Protein AF-A0A5S3U4W6-F1 (afdb_monomer)

Solvent-accessible surface area (backbone atoms only — not comparable to full-atom values): 7372 Å² total; per-residue (Å²): 113,74,64,63,58,52,40,62,75,64,35,60,79,64,49,47,68,42,29,68,41,67,58,96,90,37,61,38,50,72,67,54,18,51,51,52,52,52,48,52,51,52,55,55,55,63,46,51,62,60,50,53,50,51,53,53,53,48,53,51,55,52,48,53,54,43,26,76,76,54,35,83,57,31,89,74,26,65,69,57,50,65,67,36,58,71,54,96,69,78,86,28,51,30,58,48,50,58,56,31,44,57,97,52,91,47,54,83,62,24,60,79,59,47,55,71,68,46,63,54,49,59,71,78,44,95,120

Sequence (127 aa):
MPSSNIKRSLSDSRLSTYEQIVFNGTALSTEQALKLYAWNAQVSAAFFAPLHLCEVVFRNAVSEALERKYGLNWPWNTTFERSLPNPDRGYSPRRDLINARNGQNTTGKVIPELKFVFWEKLHNEKV

Radius of gyration: 22.67 Å; Cα contacts (8 Å, |Δi|>4): 91; chains: 1; bounding box: 53×28×60 Å

Secondary structure (DSSP, 8-state):
-HHHHHHHHH-HHHHHHHHT-EETTEEPPHHHHHHHHHHHHHHHHHHHHHHHHHHHHHHHHHHHHHHHHH-TTGGG-HHHHHHS---SSS--HHHHHHHHTTT--SHHHHHHHS-HHHHHHHHHS--

Structure (mmCIF, N/CA/C/O backbone):
data_AF-A0A5S3U4W6-F1
#
_entry.id   AF-A0A5S3U4W6-F1
#
loop_
_atom_site.group_PDB
_atom_site.id
_atom_site.type_symbol
_atom_site.label_atom_id
_atom_site.label_alt_id
_atom_site.label_comp_id
_atom_site.label_asym_id
_atom_site.label_entity_id
_atom_site.label_seq_id
_atom_site.pdbx_PDB_ins_code
_atom_site.Cartn_x
_atom_site.Cartn_y
_atom_site.Cartn_z
_atom_site.occupancy
_atom_site.B_iso_or_equiv
_atom_site.auth_seq_id
_atom_site.auth_comp_id
_atom_site.auth_asym_id
_atom_site.auth_atom_id
_atom_site.pdbx_PDB_model_num
ATOM 1 N N . MET A 1 1 ? -16.378 -0.272 37.796 1.00 58.25 1 MET A N 1
ATOM 2 C CA . MET A 1 1 ? -17.094 -0.929 36.678 1.00 58.25 1 MET A CA 1
ATOM 3 C C . MET A 1 1 ? -16.063 -1.337 35.627 1.00 58.25 1 MET A C 1
ATOM 5 O O . MET A 1 1 ? -15.137 -0.566 35.412 1.00 58.25 1 MET A O 1
ATOM 9 N N . PRO A 1 2 ? -16.164 -2.508 34.980 1.00 74.88 2 PRO A N 1
ATOM 10 C CA . PRO A 1 2 ? -15.204 -2.939 33.953 1.00 74.88 2 PRO A CA 1
ATOM 11 C C . PRO A 1 2 ? -15.076 -1.961 32.768 1.00 74.88 2 PRO A C 1
ATOM 13 O O . PRO A 1 2 ? -13.983 -1.766 32.239 1.00 74.88 2 PRO A O 1
ATOM 16 N N . SER A 1 3 ? -16.168 -1.282 32.401 1.00 75.69 3 SER A N 1
ATOM 17 C CA . SER A 1 3 ? -16.242 -0.331 31.283 1.00 75.69 3 SER A CA 1
ATOM 18 C C . SER A 1 3 ? -15.329 0.892 31.437 1.00 75.69 3 SER A C 1
ATOM 20 O O . SER A 1 3 ? -14.727 1.327 30.457 1.00 75.69 3 SER A O 1
ATOM 22 N N . SER A 1 4 ? -15.134 1.406 32.657 1.00 77.50 4 SER A N 1
ATOM 23 C CA . SER A 1 4 ? -14.238 2.548 32.905 1.00 77.50 4 SER A CA 1
ATOM 24 C C . SER A 1 4 ? -12.761 2.196 32.707 1.00 77.50 4 SER A C 1
ATOM 26 O O . SER A 1 4 ? -11.985 3.023 32.232 1.00 77.50 4 SER A O 1
ATOM 28 N N . ASN A 1 5 ? -12.369 0.962 33.040 1.00 83.88 5 ASN A N 1
ATOM 29 C CA . ASN A 1 5 ? -10.998 0.492 32.836 1.00 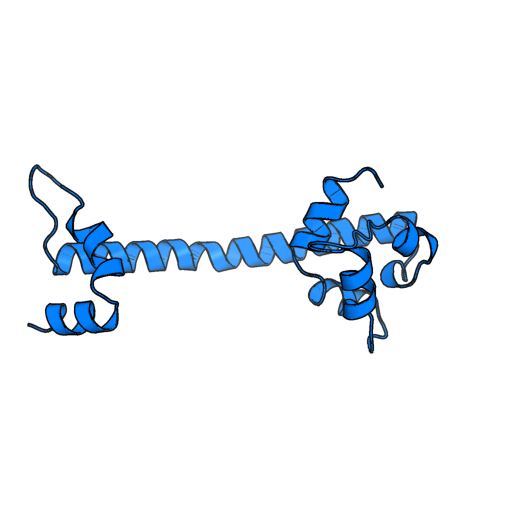83.88 5 ASN A CA 1
ATOM 30 C C . ASN A 1 5 ? -10.709 0.286 31.343 1.00 83.88 5 ASN A C 1
ATOM 32 O O . ASN A 1 5 ? -9.661 0.712 30.866 1.00 83.88 5 ASN A O 1
ATOM 36 N N . ILE A 1 6 ? -11.664 -0.284 30.597 1.00 81.94 6 ILE A N 1
ATOM 37 C CA . ILE A 1 6 ? -11.552 -0.466 29.140 1.00 81.94 6 ILE A CA 1
ATOM 38 C C . ILE A 1 6 ? -11.450 0.889 28.429 1.00 81.94 6 ILE A C 1
ATOM 40 O O . ILE A 1 6 ? -10.585 1.067 27.573 1.00 81.94 6 ILE A O 1
ATOM 44 N N . LYS A 1 7 ? -12.283 1.865 28.812 1.00 82.12 7 LYS A N 1
ATOM 45 C CA . LYS A 1 7 ? -12.228 3.228 28.265 1.00 82.12 7 LYS A CA 1
ATOM 46 C C . LYS A 1 7 ? -10.843 3.855 28.439 1.00 82.12 7 LYS A C 1
ATOM 48 O O . LYS A 1 7 ? -10.275 4.360 27.474 1.00 82.12 7 LYS A O 1
ATOM 53 N N . ARG A 1 8 ? -10.264 3.753 29.641 1.00 83.75 8 ARG A N 1
ATOM 54 C CA . ARG A 1 8 ? -8.914 4.262 29.920 1.00 83.75 8 ARG A CA 1
ATOM 55 C C . ARG A 1 8 ? -7.859 3.602 29.027 1.00 83.75 8 ARG A C 1
ATOM 57 O O . ARG A 1 8 ? -6.986 4.298 28.518 1.00 83.75 8 ARG A O 1
ATOM 64 N N . SER A 1 9 ? -7.955 2.291 28.799 1.00 87.50 9 SER A N 1
ATOM 65 C CA . SER A 1 9 ? -7.043 1.560 27.906 1.00 87.50 9 SER A CA 1
ATOM 66 C C . SER A 1 9 ? -7.184 1.956 26.432 1.00 87.50 9 SER A C 1
ATOM 68 O O . SER A 1 9 ? -6.184 1.993 25.721 1.00 87.50 9 SER A O 1
ATOM 70 N N . LEU A 1 10 ? -8.396 2.274 25.967 1.00 81.44 10 LEU A N 1
ATOM 71 C CA . LEU A 1 10 ? -8.659 2.724 24.592 1.00 81.44 10 LEU A CA 1
ATOM 72 C C . LEU A 1 10 ? -8.415 4.226 24.372 1.00 81.44 10 LEU A C 1
ATOM 74 O O . LEU A 1 10 ? -8.482 4.672 23.233 1.00 81.44 10 LEU A O 1
ATOM 78 N N . SER A 1 11 ? -8.086 4.974 25.428 1.00 82.69 11 SER A N 1
ATOM 79 C CA . S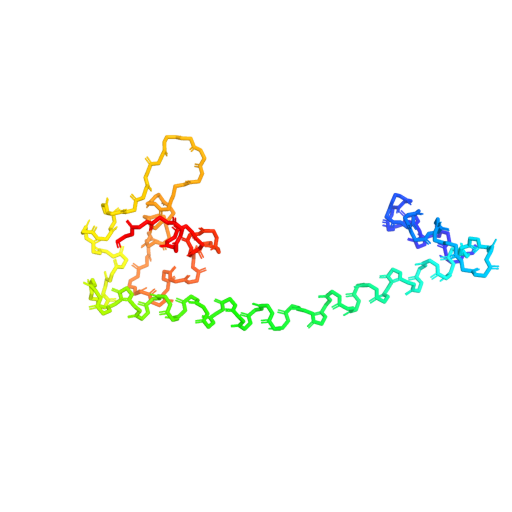ER A 1 11 ? -8.054 6.43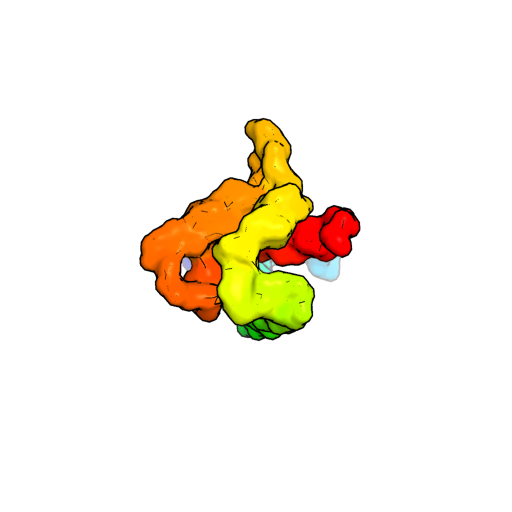9 25.515 1.00 82.69 11 SER A CA 1
ATOM 80 C C . SER A 1 11 ? -9.427 7.113 25.428 1.00 82.69 11 SER A C 1
ATOM 82 O O . SER A 1 11 ? -10.228 6.850 24.530 1.00 82.69 11 SER A O 1
ATOM 84 N N . ASP A 1 12 ? -9.658 8.081 26.319 1.00 78.12 12 ASP A N 1
ATOM 85 C CA . ASP A 1 12 ? -10.931 8.809 26.411 1.00 78.12 12 ASP A CA 1
ATOM 86 C C . ASP A 1 12 ? -11.315 9.493 25.092 1.00 78.12 12 ASP A C 1
ATOM 88 O O . ASP A 1 12 ? -12.481 9.480 24.713 1.00 78.12 12 ASP A O 1
ATOM 92 N N . SER A 1 13 ? -10.333 10.012 24.348 1.00 84.19 13 SER A N 1
ATOM 93 C CA . SER A 1 13 ? -10.542 10.672 23.053 1.00 84.19 13 SER A CA 1
ATOM 94 C C . SER A 1 13 ? -11.102 9.758 21.961 1.00 84.19 13 SER A C 1
ATOM 96 O O . SER A 1 13 ? -11.830 10.224 21.086 1.00 84.19 13 SER A O 1
ATOM 98 N N . ARG A 1 14 ? -10.779 8.457 21.983 1.00 84.88 14 ARG A N 1
ATOM 99 C CA . ARG A 1 14 ? -11.303 7.510 20.989 1.00 84.88 14 ARG A CA 1
ATOM 100 C C . ARG A 1 14 ? -12.754 7.173 21.282 1.00 84.88 14 ARG A C 1
ATOM 102 O O . ARG A 1 14 ? -13.545 7.081 20.349 1.00 84.88 14 ARG A O 1
ATOM 109 N N . LEU A 1 15 ? -13.099 6.997 22.559 1.00 89.62 15 LEU A N 1
ATOM 110 C CA . LEU A 1 15 ? -14.448 6.601 22.952 1.00 89.62 15 LEU A CA 1
ATOM 111 C C . LEU A 1 15 ? -15.422 7.785 23.010 1.00 89.62 15 LEU A C 1
ATOM 113 O O . LEU A 1 15 ? -16.594 7.604 22.690 1.00 89.62 15 LEU A O 1
ATOM 117 N N . SER A 1 16 ? -14.951 8.991 23.343 1.00 87.50 16 SER A N 1
ATOM 118 C CA . SER A 1 16 ? -15.800 10.185 23.463 1.00 87.50 16 SER A CA 1
ATOM 119 C C . SER A 1 16 ? -16.568 10.504 22.180 1.00 87.50 16 SER A C 1
ATOM 121 O O . SER A 1 16 ? -17.723 10.913 22.247 1.00 87.50 16 SER A O 1
ATOM 123 N N . THR A 1 17 ? -15.968 10.238 21.014 1.00 91.25 17 THR A N 1
ATOM 124 C CA . THR A 1 17 ? -16.625 10.388 19.703 1.00 91.25 17 THR A CA 1
ATOM 125 C C . THR A 1 17 ? -17.902 9.544 19.607 1.00 91.25 17 THR A C 1
ATOM 127 O O . THR A 1 17 ? -18.879 9.970 19.002 1.00 91.25 17 THR A O 1
ATOM 130 N N . TYR A 1 18 ? -17.920 8.361 20.230 1.00 91.81 18 TYR A N 1
ATOM 131 C CA . TYR A 1 18 ? -19.076 7.463 20.236 1.00 91.81 18 TYR A CA 1
ATOM 132 C C . TYR A 1 18 ? -20.059 7.787 21.364 1.00 91.81 18 TYR A C 1
ATOM 134 O O . TYR A 1 18 ? -21.261 7.665 21.169 1.00 91.81 18 TYR A O 1
ATOM 142 N N . GLU A 1 19 ? -19.575 8.224 22.529 1.00 92.00 19 GLU A N 1
ATOM 143 C CA . GLU A 1 19 ? -20.431 8.649 23.652 1.00 92.00 19 GLU A CA 1
ATOM 144 C C . GLU A 1 19 ? -21.265 9.891 23.307 1.00 92.00 19 GLU A C 1
ATOM 146 O O . GLU A 1 19 ? -22.387 10.036 23.781 1.00 92.00 19 GLU A O 1
ATOM 151 N N . GLN A 1 20 ? -20.745 10.770 22.446 1.00 92.62 20 GLN A N 1
ATOM 152 C CA . GLN A 1 20 ? -21.455 11.963 21.974 1.00 92.62 20 GLN A CA 1
ATOM 153 C C . GLN A 1 20 ? -22.580 11.661 20.973 1.00 92.62 20 GLN A C 1
ATOM 155 O O . GLN A 1 20 ? -23.367 12.554 20.657 1.00 92.62 20 GLN A O 1
ATOM 160 N N . ILE A 1 21 ? -22.683 10.428 20.470 1.00 91.94 21 ILE A N 1
ATOM 161 C CA . ILE A 1 21 ? -23.764 10.044 19.562 1.00 91.94 21 ILE A CA 1
ATOM 162 C C . ILE A 1 21 ? -25.080 10.018 20.345 1.00 91.94 21 ILE A C 1
ATOM 164 O O . ILE A 1 21 ? -25.181 9.401 21.405 1.00 91.94 21 ILE A O 1
ATOM 168 N N . VAL A 1 22 ? -26.100 10.691 19.809 1.00 91.56 22 VAL A N 1
ATOM 169 C CA . VAL A 1 22 ? -27.437 10.761 20.405 1.00 91.56 22 VAL A CA 1
ATOM 170 C C . VAL A 1 22 ? -28.367 9.793 19.685 1.00 91.56 22 VAL A C 1
ATOM 172 O O . VAL A 1 22 ? -28.550 9.875 18.472 1.00 91.56 22 VAL A O 1
ATOM 175 N N . PHE A 1 23 ? -28.990 8.898 20.445 1.00 87.56 23 PHE A N 1
ATOM 176 C CA . PHE A 1 23 ? -30.007 7.968 19.970 1.00 87.56 23 PHE A CA 1
ATOM 177 C C . PHE A 1 23 ? -31.271 8.140 20.819 1.00 87.56 23 PHE A C 1
ATOM 179 O O . PHE A 1 23 ? -31.197 8.141 22.047 1.00 87.56 23 PHE A O 1
ATOM 186 N N . ASN A 1 24 ? -32.427 8.338 20.176 1.00 88.38 24 ASN A N 1
ATOM 187 C CA . ASN A 1 24 ? -33.708 8.644 20.836 1.00 88.38 24 ASN A CA 1
ATOM 188 C C . ASN A 1 24 ? -33.653 9.829 21.825 1.00 88.38 24 ASN A C 1
ATOM 190 O O . ASN A 1 24 ? -34.283 9.803 22.878 1.00 88.38 24 ASN A O 1
ATOM 194 N N . GLY A 1 25 ? -32.893 10.877 21.491 1.00 90.44 25 GLY A N 1
ATOM 195 C CA . GLY A 1 25 ? -32.782 12.086 22.317 1.00 90.44 25 GLY A CA 1
ATOM 196 C C . GLY A 1 25 ? -31.838 11.967 23.519 1.00 90.44 25 GLY A C 1
ATOM 197 O O . GLY A 1 25 ? -31.689 12.932 24.262 1.00 90.44 25 GLY A O 1
ATOM 198 N N . THR A 1 26 ? -31.163 10.827 23.696 1.00 90.50 26 THR A N 1
ATOM 199 C CA . THR A 1 26 ? -30.180 10.605 24.769 1.00 90.50 26 THR A CA 1
ATOM 200 C C . THR A 1 26 ? -28.810 10.222 24.218 1.00 90.50 26 THR A C 1
ATOM 202 O O . THR A 1 26 ? -28.724 9.481 23.240 1.00 90.50 26 THR A O 1
ATOM 205 N N . ALA A 1 27 ? -27.740 10.713 24.848 1.00 91.12 27 ALA A N 1
ATOM 206 C CA . ALA A 1 27 ? -26.373 10.286 24.551 1.00 91.12 27 ALA A CA 1
ATOM 207 C C . ALA A 1 27 ? -26.167 8.802 24.905 1.00 91.12 27 ALA A C 1
ATOM 209 O O . ALA A 1 27 ? -26.802 8.289 25.831 1.00 91.12 27 ALA A O 1
ATOM 210 N N . LEU A 1 28 ? -25.281 8.118 24.181 1.00 91.06 28 LEU A N 1
ATOM 211 C CA . LEU A 1 28 ? -24.962 6.719 24.460 1.00 91.06 28 LEU A CA 1
ATOM 212 C C . LEU A 1 28 ? -24.284 6.562 25.828 1.00 91.06 28 LEU A C 1
ATOM 214 O O . LEU A 1 28 ? -23.396 7.332 26.195 1.00 91.06 28 LEU A O 1
ATOM 218 N N . SER A 1 29 ? -24.642 5.505 26.560 1.00 91.62 29 SER A N 1
ATOM 219 C CA . SER A 1 29 ? -23.861 5.077 27.723 1.00 91.62 29 SER A CA 1
ATOM 220 C C . SER A 1 29 ? -22.466 4.607 27.294 1.00 91.62 29 SER A C 1
ATOM 222 O O . SER A 1 29 ? -22.265 4.185 26.151 1.00 91.62 29 SER A O 1
ATOM 224 N N . THR A 1 30 ? -21.507 4.588 28.222 1.00 89.75 30 THR A N 1
ATOM 225 C CA . THR A 1 30 ? -20.152 4.059 27.981 1.00 89.75 30 THR A CA 1
ATOM 226 C C . THR A 1 30 ? -20.186 2.650 27.375 1.00 89.75 30 THR A C 1
ATOM 228 O O . THR A 1 30 ? -19.433 2.336 26.457 1.00 89.75 30 THR A O 1
ATOM 231 N N . GLU A 1 31 ? -21.081 1.781 27.846 1.00 90.56 31 GLU A N 1
ATOM 232 C CA . GLU A 1 31 ? -21.249 0.417 27.336 1.00 90.56 31 GLU A CA 1
ATOM 233 C C . GLU A 1 31 ? -21.807 0.392 25.907 1.00 90.56 31 GLU A C 1
ATOM 235 O O . GLU A 1 31 ? -21.371 -0.424 25.093 1.00 90.56 31 GLU A O 1
ATOM 240 N N . GLN A 1 32 ? -22.758 1.271 25.583 1.00 92.31 32 GLN A N 1
ATOM 241 C CA . GLN A 1 32 ? -23.287 1.404 24.222 1.00 92.31 32 GLN A CA 1
ATOM 242 C C . GLN A 1 32 ? -22.221 1.955 23.267 1.00 92.31 32 GLN A C 1
ATOM 244 O O . GLN A 1 32 ? -22.047 1.418 22.173 1.00 92.31 32 GLN A O 1
ATOM 249 N N . ALA A 1 33 ? -21.453 2.956 23.703 1.00 92.75 33 ALA A N 1
ATOM 250 C CA . ALA A 1 33 ? -20.328 3.509 22.958 1.00 92.75 33 ALA A CA 1
ATOM 251 C C . ALA A 1 33 ? -19.239 2.454 22.698 1.00 92.75 33 ALA A C 1
ATOM 253 O O . ALA A 1 33 ? -18.743 2.345 21.579 1.00 92.75 33 ALA A O 1
ATOM 254 N N . LEU A 1 34 ? -18.914 1.614 23.691 1.00 92.06 34 LEU A N 1
ATOM 255 C CA . LEU A 1 34 ? -17.963 0.506 23.531 1.00 92.06 34 LEU A CA 1
ATOM 256 C C . LEU A 1 34 ? -18.453 -0.540 22.524 1.00 92.06 34 LEU A C 1
ATOM 258 O O . LEU A 1 34 ? -17.665 -1.017 21.707 1.00 92.06 34 LEU A O 1
ATOM 262 N N . LYS A 1 35 ? -19.747 -0.883 22.546 1.00 92.75 35 LYS A N 1
ATOM 263 C CA . LYS A 1 35 ? -20.345 -1.788 21.551 1.00 92.75 35 LYS A CA 1
ATOM 264 C C . LYS A 1 35 ? -20.262 -1.204 20.143 1.00 92.75 35 LYS A C 1
ATOM 266 O O . LYS A 1 35 ? -19.897 -1.921 19.215 1.00 92.75 35 LYS A O 1
ATOM 271 N N . LEU A 1 36 ? -20.556 0.085 19.990 1.00 93.50 36 LEU A N 1
ATOM 272 C CA . LEU A 1 36 ? -20.485 0.764 18.699 1.00 93.50 36 LEU A CA 1
ATOM 273 C C . LEU A 1 36 ? -19.042 0.870 18.184 1.00 93.50 36 LEU A C 1
ATOM 275 O O . LEU A 1 36 ? -18.792 0.612 17.009 1.00 93.50 36 LEU A O 1
ATOM 279 N N . TYR A 1 37 ? -18.086 1.166 19.066 1.00 93.12 37 TYR A N 1
ATOM 280 C CA . TYR A 1 37 ? -16.658 1.135 18.750 1.00 93.12 37 TYR A CA 1
ATOM 281 C C . TYR A 1 37 ? -16.209 -0.256 18.279 1.00 93.12 37 TYR A C 1
ATOM 283 O O . TYR A 1 37 ? -15.559 -0.379 17.240 1.00 93.12 37 TYR A O 1
ATOM 291 N N . ALA A 1 38 ? -16.595 -1.313 19.002 1.00 92.81 38 ALA A N 1
ATOM 292 C CA . ALA A 1 38 ? -16.282 -2.690 18.626 1.00 92.81 38 ALA A CA 1
ATOM 293 C C . ALA A 1 38 ? -16.905 -3.070 17.273 1.00 92.81 38 ALA A C 1
ATOM 295 O O . ALA A 1 38 ? -16.250 -3.710 16.453 1.00 92.81 38 ALA A O 1
ATOM 296 N N . TRP A 1 39 ? -18.140 -2.639 17.009 1.00 95.75 39 TRP A N 1
ATOM 297 C CA . TRP A 1 39 ? -18.789 -2.852 15.718 1.00 95.75 39 TRP A CA 1
ATOM 298 C C . TRP A 1 39 ? -18.072 -2.115 14.581 1.00 95.75 39 TRP A C 1
ATOM 300 O O . TRP A 1 39 ? -17.803 -2.723 13.547 1.00 95.75 39 TRP A O 1
ATOM 310 N N . ASN A 1 40 ? -17.662 -0.857 14.779 1.00 94.56 40 ASN A N 1
ATOM 311 C CA . ASN A 1 40 ? -16.860 -0.138 13.785 1.00 94.56 40 ASN A CA 1
ATOM 312 C C . ASN A 1 40 ? -15.532 -0.863 13.494 1.00 94.56 40 ASN A C 1
ATOM 314 O O . ASN A 1 40 ? -15.124 -0.992 12.339 1.00 94.56 40 ASN A O 1
ATOM 318 N N . ALA A 1 41 ? -14.880 -1.406 14.526 1.00 93.38 41 ALA A N 1
ATOM 319 C CA . ALA A 1 41 ? -13.674 -2.210 14.351 1.00 93.38 41 ALA A CA 1
ATOM 320 C C . ALA A 1 41 ? -13.939 -3.493 13.541 1.00 93.38 41 ALA A C 1
ATOM 322 O O . ALA A 1 41 ? -13.140 -3.827 12.671 1.00 93.38 41 ALA A O 1
ATOM 323 N N . GLN A 1 42 ? -15.063 -4.184 13.768 1.00 96.75 42 GLN A N 1
ATOM 324 C CA . GLN A 1 42 ? -15.454 -5.370 12.992 1.00 96.75 42 GLN A CA 1
ATOM 325 C C . GLN A 1 42 ? -15.741 -5.035 11.525 1.00 96.75 42 GLN A C 1
ATOM 327 O O . GLN A 1 42 ? -15.277 -5.741 10.632 1.00 96.75 42 GLN A O 1
ATOM 332 N N . VAL A 1 43 ? -16.459 -3.940 11.266 1.00 96.19 43 VAL A N 1
ATOM 333 C CA . VAL A 1 43 ? -16.725 -3.465 9.901 1.00 96.19 43 VAL A CA 1
ATOM 334 C C . VAL A 1 43 ? -15.414 -3.104 9.206 1.00 96.19 43 VAL A C 1
ATOM 336 O O . VAL A 1 43 ? -15.157 -3.576 8.104 1.00 96.19 43 VAL A O 1
ATOM 339 N N . SER A 1 44 ? -14.541 -2.348 9.875 1.00 95.69 44 SER A N 1
ATOM 340 C CA . SER A 1 44 ? -13.211 -2.001 9.357 1.00 95.69 44 SER A CA 1
ATOM 341 C C . SER A 1 44 ? -12.375 -3.251 9.063 1.00 95.69 44 SER A C 1
ATOM 343 O O . SER A 1 44 ? -11.755 -3.339 8.006 1.00 95.69 44 SER A O 1
ATOM 345 N N . ALA A 1 45 ? -12.405 -4.248 9.955 1.00 96.94 45 ALA A N 1
ATOM 346 C CA . ALA A 1 45 ? -11.742 -5.537 9.768 1.00 96.94 45 ALA A CA 1
ATOM 347 C C . ALA A 1 45 ? -12.250 -6.270 8.514 1.00 96.94 45 ALA A C 1
ATOM 349 O O . ALA A 1 45 ? -11.450 -6.810 7.750 1.00 96.94 45 ALA A O 1
ATOM 350 N N . ALA A 1 46 ? -13.562 -6.235 8.257 1.00 97.12 46 ALA A N 1
ATOM 351 C CA . ALA A 1 46 ? -14.168 -6.863 7.085 1.00 97.12 46 ALA A CA 1
ATOM 352 C C . ALA A 1 46 ? -13.682 -6.260 5.752 1.00 97.12 46 ALA A C 1
ATOM 354 O O . ALA A 1 46 ? -13.684 -6.958 4.739 1.00 97.12 46 ALA A O 1
ATOM 355 N N . PHE A 1 47 ? -13.209 -5.007 5.741 1.00 96.25 47 PHE A N 1
ATOM 356 C CA . PHE A 1 47 ? -12.633 -4.377 4.548 1.00 96.25 47 PHE A CA 1
ATOM 357 C C . PHE A 1 47 ? -11.183 -4.783 4.260 1.00 96.25 47 PHE A C 1
ATOM 359 O O . PHE A 1 47 ? -10.737 -4.620 3.126 1.00 96.25 47 PHE A O 1
ATOM 366 N N . PHE A 1 48 ? -10.437 -5.346 5.217 1.00 95.25 48 PHE A N 1
ATOM 367 C CA . PHE A 1 48 ? -9.030 -5.697 4.974 1.00 95.25 48 PHE A CA 1
ATOM 368 C C . PHE A 1 48 ? -8.865 -6.762 3.890 1.00 95.25 48 PHE A C 1
ATOM 370 O O . PHE A 1 48 ? -7.997 -6.622 3.032 1.00 95.25 48 PHE A O 1
ATOM 377 N N . ALA A 1 49 ? -9.702 -7.802 3.896 1.00 95.75 49 ALA A N 1
ATOM 378 C CA . ALA A 1 49 ? -9.642 -8.864 2.894 1.00 95.75 49 ALA A CA 1
ATOM 379 C C . ALA A 1 49 ? -9.899 -8.354 1.458 1.00 95.75 49 ALA A C 1
ATOM 381 O O . ALA A 1 49 ? -9.048 -8.584 0.595 1.00 95.75 49 ALA A O 1
ATOM 382 N N . PRO A 1 50 ? -11.001 -7.631 1.164 1.00 96.62 50 PRO A N 1
ATOM 383 C CA . PRO A 1 50 ? -11.214 -7.094 -0.175 1.00 96.62 50 PRO A CA 1
ATOM 384 C C . PRO A 1 50 ? -10.168 -6.040 -0.558 1.00 96.62 50 PRO A C 1
ATOM 386 O O . PRO A 1 50 ? -9.720 -6.053 -1.700 1.00 96.62 50 PRO A O 1
ATOM 389 N N . LEU A 1 51 ? -9.717 -5.178 0.365 1.00 94.06 51 LEU A N 1
ATOM 390 C CA . LEU A 1 51 ? -8.654 -4.204 0.074 1.00 94.06 51 LEU A CA 1
ATOM 391 C C . LEU A 1 51 ? -7.339 -4.888 -0.314 1.00 94.06 51 LEU A C 1
ATOM 393 O O . LEU A 1 51 ? -6.733 -4.502 -1.310 1.00 94.06 51 LEU A O 1
ATOM 397 N N . HIS A 1 52 ? -6.941 -5.932 0.416 1.00 92.56 52 HIS A N 1
ATOM 398 C CA . HIS A 1 52 ? -5.751 -6.723 0.107 1.00 92.56 52 HIS A CA 1
ATOM 399 C C . HIS A 1 52 ? -5.834 -7.338 -1.297 1.00 92.56 52 HIS A C 1
ATOM 401 O O . HIS A 1 52 ? -4.892 -7.236 -2.081 1.00 92.56 52 HIS A O 1
ATOM 407 N N . LEU A 1 53 ? -6.971 -7.952 -1.642 1.00 95.81 53 LEU A N 1
ATOM 408 C CA . LEU A 1 53 ? -7.168 -8.543 -2.968 1.00 95.81 53 LEU A CA 1
ATOM 409 C C . LEU A 1 53 ? -7.144 -7.482 -4.072 1.00 95.81 53 LEU A C 1
ATOM 411 O O . LEU A 1 53 ? -6.459 -7.669 -5.077 1.00 95.81 53 LEU A O 1
ATOM 415 N N . CYS A 1 54 ? -7.840 -6.361 -3.877 1.00 94.44 54 CYS A N 1
ATOM 416 C CA . CYS A 1 54 ? -7.830 -5.246 -4.821 1.00 94.44 54 CYS A CA 1
ATOM 417 C C . CYS A 1 54 ? -6.413 -4.712 -5.052 1.00 94.44 54 CYS A C 1
ATOM 419 O O . CYS A 1 54 ? -6.038 -4.471 -6.196 1.00 94.44 54 CYS A O 1
ATOM 421 N N . GLU A 1 55 ? -5.613 -4.562 -3.994 1.00 93.25 55 GLU A N 1
ATOM 422 C CA . GLU A 1 55 ? -4.225 -4.105 -4.087 1.00 93.25 55 GLU A CA 1
ATOM 423 C C . GLU A 1 55 ? -3.370 -5.058 -4.932 1.00 93.25 55 GLU A C 1
ATOM 425 O O . GLU A 1 55 ? -2.687 -4.612 -5.855 1.00 93.25 55 GLU A O 1
ATOM 430 N N . VAL A 1 56 ? -3.442 -6.367 -4.673 1.00 94.19 56 VAL A N 1
ATOM 431 C CA . VAL A 1 56 ? -2.679 -7.376 -5.426 1.00 94.19 56 VAL A CA 1
ATOM 432 C C . VAL A 1 56 ? -3.107 -7.417 -6.894 1.00 94.19 56 VAL A C 1
ATOM 434 O O . VAL A 1 56 ? -2.259 -7.356 -7.785 1.00 94.19 56 VAL A O 1
ATOM 437 N N . VAL A 1 57 ? -4.415 -7.482 -7.161 1.00 95.44 57 VAL A N 1
ATOM 438 C CA . VAL A 1 57 ? -4.956 -7.541 -8.528 1.00 95.44 57 VAL A CA 1
ATOM 439 C C . VAL A 1 57 ? -4.578 -6.289 -9.315 1.00 95.44 57 VAL A C 1
ATOM 441 O O . VAL A 1 57 ? -4.130 -6.393 -10.455 1.00 95.44 57 VAL A O 1
ATOM 444 N N . PHE A 1 58 ? -4.699 -5.110 -8.703 1.00 94.44 58 PHE A N 1
ATOM 445 C CA . PHE A 1 58 ? -4.345 -3.848 -9.342 1.00 94.44 58 PHE A CA 1
ATOM 446 C C . PHE A 1 58 ? -2.856 -3.783 -9.702 1.00 94.44 58 PHE A C 1
ATOM 448 O O . PHE A 1 58 ? -2.516 -3.482 -10.846 1.00 94.44 58 PHE A O 1
ATOM 455 N N . ARG A 1 59 ? -1.962 -4.120 -8.761 1.00 94.81 59 ARG A N 1
ATOM 456 C CA . ARG A 1 59 ? -0.509 -4.134 -9.010 1.00 94.81 59 ARG A CA 1
ATOM 457 C C . ARG A 1 59 ? -0.128 -5.093 -10.132 1.00 94.81 59 ARG A C 1
ATOM 459 O O . ARG A 1 59 ? 0.665 -4.729 -10.999 1.00 94.81 59 ARG A O 1
ATOM 466 N N . ASN A 1 60 ? -0.717 -6.287 -10.142 1.00 94.62 60 ASN A N 1
ATOM 467 C CA . ASN A 1 60 ? -0.457 -7.278 -11.181 1.00 94.62 60 ASN A CA 1
ATOM 468 C C . ASN A 1 60 ? -0.938 -6.786 -12.552 1.00 94.62 60 ASN A C 1
ATOM 470 O O . ASN A 1 60 ? -0.164 -6.814 -13.505 1.00 94.62 60 ASN A O 1
ATOM 474 N N . ALA A 1 61 ? -2.152 -6.236 -12.640 1.00 94.88 61 ALA A N 1
ATOM 475 C CA . ALA A 1 61 ? -2.694 -5.712 -13.894 1.00 94.88 61 ALA A CA 1
ATOM 476 C C . ALA A 1 61 ? -1.850 -4.558 -14.469 1.00 94.88 61 ALA A C 1
ATOM 478 O O . ALA A 1 61 ? -1.586 -4.511 -15.674 1.00 94.88 61 ALA A O 1
ATOM 479 N N . VAL A 1 62 ? -1.384 -3.634 -13.617 1.00 94.56 62 VAL A N 1
ATOM 480 C CA . VAL A 1 62 ? -0.484 -2.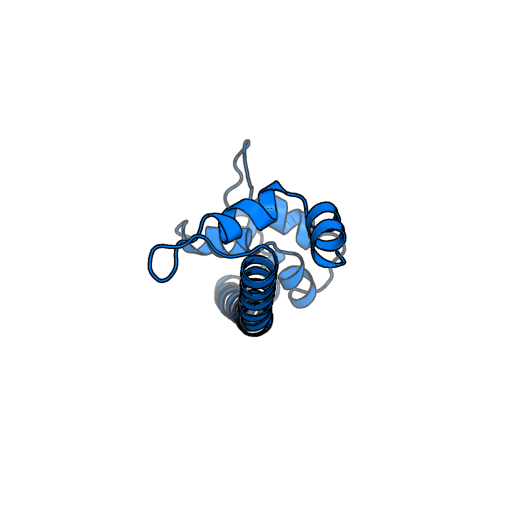554 -14.053 1.00 94.56 62 VAL A CA 1
ATOM 481 C C . VAL A 1 62 ? 0.876 -3.117 -14.470 1.00 94.56 62 VAL A C 1
ATOM 483 O O . VAL A 1 62 ? 1.399 -2.717 -15.508 1.00 94.56 62 VAL A O 1
ATOM 486 N N . SER A 1 63 ? 1.436 -4.075 -13.724 1.00 95.81 63 SER A N 1
ATOM 487 C CA . SER A 1 63 ? 2.696 -4.731 -14.095 1.00 95.81 63 SER A CA 1
ATOM 488 C C . SER A 1 63 ? 2.605 -5.434 -15.451 1.00 95.81 63 SER A C 1
ATOM 490 O O . SER A 1 63 ? 3.516 -5.289 -16.260 1.00 95.81 63 SER A O 1
ATOM 492 N N . GLU A 1 64 ? 1.513 -6.142 -15.743 1.00 96.38 64 GLU A N 1
ATOM 493 C CA . GLU A 1 64 ? 1.287 -6.765 -17.056 1.00 96.38 64 GLU A CA 1
ATOM 494 C C . GLU A 1 64 ? 1.240 -5.720 -18.182 1.00 96.38 64 GLU A C 1
ATOM 496 O O . GLU A 1 64 ? 1.775 -5.928 -19.273 1.00 96.38 64 GLU A O 1
ATOM 501 N N . ALA A 1 65 ? 0.622 -4.561 -17.935 1.00 95.25 65 ALA A N 1
ATOM 502 C CA . ALA A 1 65 ? 0.609 -3.468 -18.903 1.00 95.25 65 ALA A CA 1
ATOM 503 C C . ALA A 1 65 ? 2.012 -2.879 -19.136 1.00 95.25 65 ALA A C 1
ATOM 505 O O . ALA A 1 65 ? 2.381 -2.622 -20.285 1.00 95.25 65 ALA A O 1
ATOM 506 N N . LEU A 1 66 ? 2.804 -2.707 -18.073 1.00 96.06 66 LEU A N 1
ATOM 507 C CA . LEU A 1 66 ? 4.198 -2.267 -18.169 1.00 96.06 66 LEU A CA 1
ATOM 508 C C . LEU A 1 66 ? 5.059 -3.291 -18.904 1.00 96.06 66 LEU A C 1
ATOM 510 O O . LEU A 1 66 ? 5.852 -2.909 -19.759 1.00 96.06 66 LEU A O 1
ATOM 514 N N . GLU A 1 67 ? 4.867 -4.579 -18.636 1.00 97.19 67 GLU A N 1
ATOM 515 C CA . GLU A 1 67 ? 5.564 -5.664 -19.319 1.00 97.19 67 GLU A CA 1
ATOM 516 C C . GLU A 1 67 ? 5.304 -5.646 -20.829 1.00 97.19 67 GLU A C 1
ATOM 518 O O . GLU A 1 67 ? 6.248 -5.735 -21.613 1.00 97.19 67 GLU A O 1
ATOM 523 N N . ARG A 1 68 ? 4.056 -5.424 -21.260 1.00 97.31 68 ARG A N 1
ATOM 524 C CA . ARG A 1 68 ? 3.732 -5.290 -22.691 1.00 97.31 68 ARG A CA 1
ATOM 525 C C . ARG A 1 68 ? 4.444 -4.114 -23.370 1.00 97.31 68 ARG A C 1
ATOM 527 O O . ARG A 1 68 ? 4.749 -4.207 -24.555 1.00 97.31 68 ARG A O 1
ATOM 534 N N . LYS A 1 69 ? 4.697 -3.012 -22.651 1.00 95.94 69 LYS A N 1
ATOM 535 C CA . LYS A 1 69 ? 5.331 -1.794 -23.200 1.00 95.94 69 LYS A CA 1
ATOM 536 C C . LYS A 1 69 ? 6.862 -1.807 -23.083 1.00 95.94 69 LYS A C 1
ATOM 538 O O . LYS A 1 69 ? 7.542 -1.308 -23.975 1.00 95.94 69 LYS A O 1
ATOM 543 N N . TYR A 1 70 ? 7.408 -2.356 -21.998 1.00 96.88 70 TYR A N 1
ATOM 544 C CA . TYR A 1 70 ? 8.822 -2.229 -21.611 1.00 96.88 70 TYR A CA 1
ATOM 545 C C . TYR A 1 70 ? 9.562 -3.572 -21.459 1.00 96.88 70 TYR A C 1
ATOM 547 O O . TYR A 1 70 ? 10.773 -3.573 -21.216 1.00 96.88 70 TYR A O 1
ATOM 555 N N . GLY A 1 71 ? 8.865 -4.699 -21.631 1.00 97.31 71 GLY A N 1
ATOM 556 C CA . GLY A 1 71 ? 9.389 -6.063 -21.522 1.00 97.31 71 GLY A CA 1
ATOM 557 C C . GLY A 1 71 ? 9.296 -6.662 -20.113 1.00 97.31 71 GLY A C 1
ATOM 558 O O . GLY A 1 71 ? 9.031 -5.966 -19.136 1.00 97.31 71 GLY A O 1
ATOM 559 N N . LEU A 1 72 ? 9.574 -7.968 -20.000 1.00 96.75 72 LEU A N 1
ATOM 560 C CA . LEU A 1 72 ? 9.472 -8.753 -18.753 1.00 96.75 72 LEU A CA 1
ATOM 561 C C . LEU A 1 72 ? 10.278 -8.159 -17.581 1.00 96.75 72 LEU A C 1
ATOM 563 O O . LEU A 1 72 ? 9.876 -8.241 -16.421 1.00 96.75 72 LEU A O 1
ATOM 567 N N . ASN A 1 73 ? 11.401 -7.508 -17.892 1.00 97.06 73 ASN A N 1
ATOM 568 C CA . ASN A 1 73 ? 12.278 -6.843 -16.927 1.00 97.06 73 ASN A CA 1
ATOM 569 C C . ASN A 1 73 ? 12.028 -5.327 -16.862 1.00 97.06 73 ASN A C 1
ATOM 571 O O . ASN A 1 73 ? 12.970 -4.557 -16.656 1.00 97.06 73 ASN A O 1
ATOM 575 N N . TRP A 1 74 ? 10.775 -4.882 -17.027 1.00 97.62 74 TRP A N 1
ATOM 576 C CA . TRP A 1 74 ? 10.399 -3.465 -16.978 1.00 97.62 74 TRP A CA 1
ATOM 577 C C . TRP A 1 74 ? 10.943 -2.695 -15.762 1.00 97.62 74 TRP A C 1
ATOM 579 O O . TRP A 1 74 ? 11.293 -1.529 -15.956 1.00 97.62 74 TRP A O 1
ATOM 589 N N . PRO A 1 75 ? 11.121 -3.276 -14.548 1.00 97.69 75 PRO A N 1
ATOM 590 C CA . PRO A 1 75 ? 11.678 -2.511 -13.435 1.00 97.69 75 PRO A CA 1
ATOM 591 C C . PRO A 1 75 ? 13.117 -2.056 -13.673 1.00 97.69 75 PRO A C 1
ATOM 593 O O . PRO A 1 75 ? 13.550 -1.089 -13.057 1.00 97.69 75 PRO A O 1
ATOM 596 N N . TRP A 1 76 ? 13.856 -2.727 -14.563 1.00 98.00 76 TRP A N 1
ATOM 597 C CA . TRP A 1 76 ? 15.218 -2.377 -14.986 1.00 98.00 76 TRP A CA 1
ATOM 598 C C . TRP A 1 76 ? 15.260 -1.706 -16.362 1.00 98.00 76 TRP A C 1
ATOM 600 O O . TRP A 1 76 ? 16.338 -1.379 -16.859 1.00 98.00 76 TRP A O 1
ATOM 610 N N . ASN A 1 77 ? 14.106 -1.481 -16.994 1.00 98.00 77 ASN A N 1
ATOM 611 C CA . ASN A 1 77 ? 14.049 -0.808 -18.279 1.00 98.00 77 ASN A CA 1
ATOM 612 C C . ASN A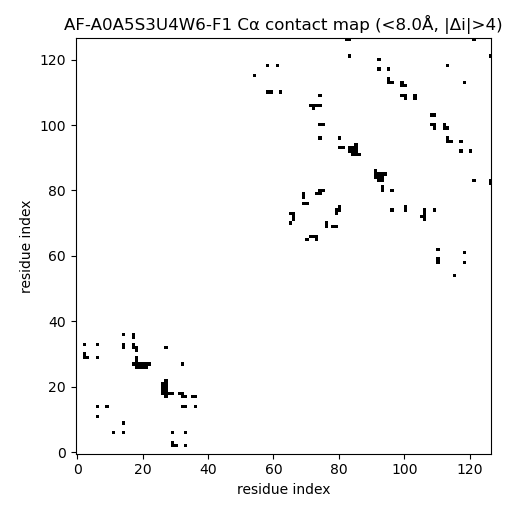 1 77 ? 14.391 0.682 -18.105 1.00 98.00 77 ASN A C 1
ATOM 614 O O . ASN A 1 77 ? 13.698 1.427 -17.411 1.00 98.00 77 ASN A O 1
ATOM 618 N N . THR A 1 78 ? 15.465 1.125 -18.760 1.00 96.62 78 THR A N 1
ATOM 619 C CA . THR A 1 78 ? 15.980 2.496 -18.635 1.00 96.62 78 THR A CA 1
ATOM 620 C C . THR A 1 78 ? 15.020 3.545 -19.191 1.00 96.62 78 THR A C 1
ATOM 622 O O . THR A 1 78 ? 14.961 4.653 -18.658 1.00 96.62 78 THR A O 1
ATOM 625 N N . THR A 1 79 ? 14.243 3.214 -20.225 1.00 95.94 79 THR A N 1
ATOM 626 C CA . THR A 1 79 ? 13.209 4.101 -20.775 1.00 95.94 79 THR A CA 1
ATOM 627 C C . THR A 1 79 ? 12.079 4.295 -19.770 1.00 95.94 79 THR A C 1
ATOM 629 O O . THR A 1 79 ? 11.681 5.434 -19.535 1.00 95.94 79 THR A O 1
ATOM 632 N N . PHE A 1 80 ? 11.611 3.220 -19.130 1.00 96.12 80 PHE A N 1
ATOM 633 C CA . PHE A 1 80 ? 10.584 3.311 -18.089 1.00 96.12 80 PHE A CA 1
ATOM 634 C C . PHE A 1 80 ? 11.068 4.100 -16.866 1.00 96.12 80 PHE A C 1
ATOM 636 O O . PHE A 1 80 ? 10.406 5.027 -16.408 1.00 96.12 80 PHE A O 1
ATOM 643 N N . GLU A 1 81 ? 12.263 3.798 -16.356 1.00 96.25 81 GLU A N 1
ATOM 644 C CA . GLU A 1 81 ? 12.828 4.527 -15.216 1.00 96.25 81 GLU A CA 1
ATOM 645 C C . GLU A 1 81 ? 12.925 6.037 -15.493 1.00 96.25 81 GLU A C 1
ATOM 647 O O . GLU A 1 81 ? 12.611 6.867 -14.635 1.00 96.25 81 GLU A O 1
ATOM 652 N N . ARG A 1 82 ? 13.328 6.407 -16.714 1.00 95.19 82 ARG A N 1
ATOM 653 C CA . ARG A 1 82 ? 13.438 7.807 -17.138 1.00 95.19 82 ARG A CA 1
ATOM 654 C C . ARG A 1 82 ? 12.087 8.471 -17.384 1.00 95.19 82 ARG A C 1
ATOM 656 O O . ARG A 1 82 ? 12.013 9.686 -17.210 1.00 95.19 82 ARG A O 1
ATOM 663 N N . SER A 1 83 ? 11.041 7.722 -17.737 1.00 93.19 83 SER A N 1
ATOM 664 C CA . SER A 1 83 ? 9.688 8.282 -17.841 1.00 93.19 83 SER A CA 1
ATOM 665 C C . SER A 1 83 ? 9.074 8.589 -16.476 1.00 93.19 83 SER A C 1
ATOM 667 O O . SER A 1 83 ? 8.163 9.404 -16.395 1.00 93.19 83 SER A O 1
ATOM 669 N N . LEU A 1 84 ? 9.575 7.978 -15.396 1.00 94.62 84 LEU A N 1
ATOM 670 C CA . LEU A 1 84 ? 9.074 8.256 -14.054 1.00 94.62 84 LEU A CA 1
ATOM 671 C C . LEU A 1 84 ? 9.474 9.656 -13.562 1.00 94.62 84 LEU A C 1
ATOM 673 O O . LEU A 1 84 ? 10.640 10.045 -13.717 1.00 94.62 84 LEU A O 1
ATOM 677 N N . PRO A 1 85 ? 8.566 10.368 -12.871 1.00 92.81 85 PRO A N 1
ATOM 678 C CA . PRO A 1 85 ? 8.878 11.618 -12.191 1.00 92.81 85 PRO A CA 1
ATOM 679 C C . PRO A 1 85 ? 9.978 11.431 -11.149 1.00 92.81 85 PRO A C 1
ATOM 681 O O . PRO A 1 85 ? 10.022 10.433 -10.423 1.00 92.81 85 PRO A O 1
ATOM 684 N N . ASN A 1 86 ? 10.852 12.430 -11.043 1.00 93.75 86 ASN A N 1
ATOM 685 C CA . ASN A 1 86 ? 11.872 12.481 -10.004 1.00 93.75 86 ASN A CA 1
ATOM 686 C C . ASN A 1 86 ? 11.959 13.879 -9.374 1.00 93.75 86 ASN A C 1
ATOM 688 O O . ASN A 1 86 ? 12.943 14.581 -9.595 1.00 93.75 86 ASN A O 1
ATOM 692 N N . PRO A 1 87 ? 10.927 14.305 -8.625 1.00 93.06 87 PRO A N 1
ATOM 693 C CA . PRO A 1 87 ? 10.939 15.602 -7.962 1.00 93.06 87 PRO A CA 1
ATOM 694 C C . PRO A 1 87 ? 11.986 15.638 -6.841 1.00 93.06 87 PRO A C 1
ATOM 696 O O . PRO A 1 87 ? 12.220 14.622 -6.184 1.00 93.06 87 PRO A O 1
ATOM 699 N N . ASP A 1 88 ? 12.557 16.812 -6.567 1.00 90.88 88 ASP A N 1
ATOM 700 C CA . ASP A 1 88 ? 13.508 17.012 -5.458 1.00 90.88 88 ASP A CA 1
ATOM 701 C C . ASP A 1 88 ? 12.825 16.984 -4.082 1.00 90.88 88 ASP A C 1
ATOM 703 O O . ASP A 1 88 ? 13.430 16.615 -3.074 1.00 90.88 88 ASP A O 1
ATOM 707 N N . ARG A 1 89 ? 11.537 17.346 -4.029 1.00 92.56 89 ARG A N 1
ATOM 708 C CA . ARG A 1 89 ? 10.718 17.370 -2.809 1.00 92.56 89 ARG A CA 1
ATOM 709 C C . ARG A 1 89 ? 9.500 16.463 -2.956 1.00 92.56 89 ARG A C 1
ATOM 711 O O . ARG A 1 89 ? 8.877 16.421 -4.011 1.00 92.56 89 ARG A O 1
ATOM 718 N N . GLY A 1 90 ? 9.137 15.781 -1.872 1.00 91.38 90 GLY A N 1
ATOM 719 C CA . GLY A 1 90 ? 8.009 14.850 -1.846 1.00 91.38 90 GLY A CA 1
ATOM 720 C C . GLY A 1 90 ? 8.354 13.449 -2.360 1.00 91.38 90 GLY A C 1
ATOM 721 O O . GLY A 1 90 ? 9.524 13.071 -2.474 1.00 91.38 90 GLY A O 1
ATOM 722 N N . TYR A 1 91 ? 7.309 12.663 -2.617 1.00 94.25 91 TYR A N 1
ATOM 723 C CA . TYR A 1 91 ? 7.425 11.287 -3.092 1.00 94.25 91 TYR A CA 1
ATOM 724 C C . TYR A 1 91 ? 7.960 11.239 -4.533 1.00 94.25 91 TYR A C 1
ATOM 726 O O . TYR A 1 91 ? 7.446 11.932 -5.407 1.00 94.25 91 TYR A O 1
ATOM 734 N N . SER A 1 92 ? 8.982 10.411 -4.777 1.00 95.50 92 SER A N 1
ATOM 735 C CA . SER A 1 92 ? 9.560 10.187 -6.109 1.00 95.50 92 SER A CA 1
ATOM 736 C C . SER A 1 92 ? 9.342 8.736 -6.537 1.00 95.50 92 SER A C 1
ATOM 738 O O . SER A 1 92 ? 9.993 7.847 -5.977 1.00 95.50 92 SER A O 1
ATOM 740 N N . PRO A 1 93 ? 8.483 8.491 -7.546 1.00 95.56 93 PRO A N 1
ATOM 741 C CA . PRO A 1 93 ? 8.291 7.163 -8.119 1.00 95.56 93 PRO A CA 1
ATOM 742 C C . PRO A 1 93 ? 9.597 6.559 -8.642 1.00 95.56 93 PRO A C 1
ATOM 744 O O . PRO A 1 93 ? 9.846 5.372 -8.451 1.00 95.56 93 PRO A O 1
ATOM 747 N N . ARG A 1 94 ? 10.477 7.373 -9.249 1.00 96.25 94 ARG A N 1
ATOM 748 C CA . ARG A 1 94 ? 11.774 6.892 -9.749 1.00 96.25 94 ARG A CA 1
ATOM 749 C C . ARG A 1 94 ? 12.669 6.379 -8.623 1.00 96.25 94 ARG A C 1
ATOM 751 O O . ARG A 1 94 ? 13.242 5.300 -8.742 1.00 96.25 94 ARG A O 1
ATOM 758 N N . ARG A 1 95 ? 12.798 7.143 -7.532 1.00 96.94 95 ARG A N 1
ATOM 759 C CA . ARG A 1 95 ? 13.609 6.730 -6.374 1.00 96.94 95 ARG A CA 1
ATOM 760 C C . ARG A 1 95 ? 13.017 5.490 -5.707 1.00 96.94 95 ARG A C 1
ATOM 762 O O . ARG A 1 95 ? 13.773 4.601 -5.332 1.00 96.94 95 ARG A O 1
ATOM 769 N N . ASP A 1 96 ? 11.691 5.411 -5.609 1.00 97.31 96 ASP A N 1
ATOM 770 C CA . ASP A 1 96 ? 11.005 4.238 -5.057 1.00 97.31 96 ASP A CA 1
ATOM 771 C C . ASP A 1 96 ? 11.271 2.984 -5.902 1.00 97.31 96 ASP A C 1
ATOM 773 O O . ASP A 1 96 ? 11.656 1.961 -5.349 1.00 97.31 96 ASP A O 1
A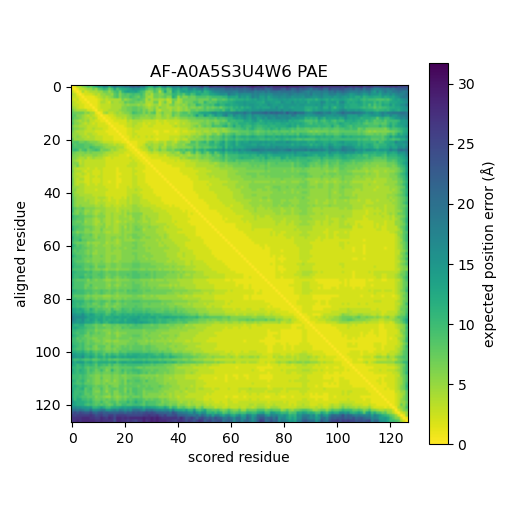TOM 777 N N . LEU A 1 97 ? 11.203 3.082 -7.238 1.00 97.69 97 LEU A N 1
ATOM 778 C CA . LEU A 1 97 ? 11.549 1.980 -8.143 1.00 97.69 97 LEU A CA 1
ATOM 779 C C . LEU A 1 97 ? 12.991 1.497 -7.966 1.00 97.69 97 LEU A C 1
ATOM 781 O O . LEU A 1 97 ? 13.235 0.293 -7.875 1.00 97.69 97 LEU A O 1
ATOM 785 N N . ILE A 1 98 ? 13.947 2.430 -7.927 1.00 97.38 98 ILE A N 1
ATOM 786 C CA . ILE A 1 98 ? 15.371 2.107 -7.766 1.00 97.38 98 ILE A CA 1
ATOM 787 C C . ILE A 1 98 ? 15.610 1.390 -6.434 1.00 97.38 98 ILE A C 1
ATOM 789 O O . ILE A 1 98 ? 16.339 0.400 -6.399 1.00 97.38 98 ILE A O 1
ATOM 793 N N . ASN A 1 99 ? 14.974 1.859 -5.360 1.00 97.19 99 ASN A N 1
ATOM 794 C CA . ASN A 1 99 ? 15.085 1.242 -4.044 1.00 97.19 99 ASN A CA 1
ATOM 795 C C . ASN A 1 99 ? 14.415 -0.138 -4.007 1.00 97.19 99 ASN A C 1
ATOM 797 O O . ASN A 1 99 ? 15.031 -1.087 -3.534 1.00 97.19 99 ASN A O 1
ATOM 801 N N . ALA A 1 100 ? 13.202 -0.266 -4.550 1.00 97.25 100 ALA A N 1
ATOM 802 C CA . ALA A 1 100 ? 12.428 -1.508 -4.555 1.00 97.25 100 ALA A CA 1
ATOM 803 C C . ALA A 1 100 ? 13.121 -2.640 -5.327 1.00 97.25 100 ALA A C 1
ATOM 805 O O . ALA A 1 100 ? 13.028 -3.805 -4.946 1.00 97.25 100 ALA A O 1
ATOM 806 N N . ARG A 1 101 ? 13.841 -2.317 -6.411 1.00 96.88 101 ARG A N 1
ATOM 807 C CA . ARG A 1 101 ? 14.590 -3.319 -7.187 1.00 96.88 101 ARG A CA 1
ATOM 808 C C . ARG A 1 101 ? 15.989 -3.611 -6.641 1.00 96.88 101 ARG A C 1
ATOM 810 O O . ARG A 1 101 ? 16.651 -4.519 -7.144 1.00 96.88 101 ARG A O 1
ATOM 817 N N . ASN A 1 102 ? 16.469 -2.853 -5.654 1.00 96.19 102 ASN A N 1
ATOM 818 C CA . ASN A 1 102 ? 17.798 -3.056 -5.087 1.00 96.19 102 ASN A CA 1
ATOM 819 C C . ASN A 1 102 ? 17.865 -4.413 -4.365 1.00 96.19 102 ASN A C 1
ATOM 821 O O . ASN A 1 102 ? 17.017 -4.726 -3.535 1.00 96.19 102 ASN A O 1
ATOM 825 N N . GLY A 1 103 ? 18.854 -5.238 -4.713 1.00 93.81 103 GLY A N 1
ATOM 826 C CA . GLY A 1 103 ? 18.992 -6.598 -4.183 1.00 93.81 103 GLY A CA 1
ATOM 827 C C . GLY A 1 103 ? 17.954 -7.605 -4.697 1.00 93.81 103 GLY A C 1
ATOM 828 O O . GLY A 1 103 ? 17.942 -8.744 -4.233 1.00 93.81 103 GLY A O 1
ATOM 829 N N . GLN A 1 104 ? 17.101 -7.223 -5.654 1.00 96.69 104 GLN A N 1
ATOM 830 C CA . GLN A 1 104 ? 16.108 -8.112 -6.257 1.00 96.69 104 GLN A CA 1
ATOM 831 C C . GLN A 1 104 ? 16.577 -8.640 -7.614 1.00 96.69 104 GLN A C 1
ATOM 833 O O . GLN A 1 104 ? 17.239 -7.941 -8.375 1.00 96.69 104 GLN A O 1
ATOM 838 N N . ASN A 1 105 ? 16.171 -9.871 -7.937 1.00 94.00 105 ASN A N 1
ATOM 839 C CA . ASN A 1 105 ? 16.568 -10.557 -9.177 1.00 94.00 105 ASN A CA 1
ATOM 840 C C . ASN A 1 105 ? 15.411 -10.771 -10.164 1.00 94.00 105 ASN A C 1
ATOM 842 O O . ASN A 1 105 ? 15.624 -11.287 -11.255 1.00 94.00 105 ASN A O 1
ATOM 846 N N . THR A 1 106 ? 14.175 -10.446 -9.778 1.00 96.62 106 THR A N 1
ATOM 847 C CA . THR A 1 106 ? 12.976 -10.752 -10.576 1.00 96.62 106 THR A CA 1
ATOM 848 C C . THR A 1 106 ? 11.913 -9.680 -10.399 1.00 96.62 106 THR A C 1
ATOM 850 O O . THR A 1 106 ? 11.681 -9.254 -9.266 1.00 96.62 106 THR A O 1
ATOM 853 N N . THR A 1 107 ? 11.189 -9.336 -11.466 1.00 96.88 107 THR A N 1
ATOM 854 C CA . THR A 1 107 ? 10.062 -8.385 -11.439 1.00 96.88 107 THR A CA 1
ATOM 855 C C . THR A 1 107 ? 9.031 -8.729 -10.364 1.00 96.88 107 THR A C 1
ATOM 857 O O . THR A 1 107 ? 8.647 -7.860 -9.587 1.00 96.88 107 THR A O 1
ATOM 860 N N . GLY A 1 108 ? 8.677 -10.012 -10.216 1.00 95.62 108 GLY A N 1
ATOM 861 C CA . GLY A 1 108 ? 7.726 -10.475 -9.196 1.00 95.62 108 GLY A CA 1
ATOM 862 C C . GLY A 1 108 ? 8.134 -10.189 -7.744 1.00 95.62 108 GLY A C 1
ATOM 863 O O . GLY A 1 108 ? 7.268 -10.125 -6.880 1.00 95.62 108 GLY A O 1
ATOM 864 N N . LYS A 1 109 ? 9.427 -9.965 -7.470 1.00 96.25 109 LYS A N 1
ATOM 865 C CA . LYS A 1 109 ? 9.911 -9.533 -6.147 1.00 96.25 109 LYS A CA 1
ATOM 866 C C . LYS A 1 109 ? 9.952 -8.016 -5.988 1.00 96.25 109 LYS A C 1
ATOM 868 O O . LYS A 1 109 ? 9.940 -7.540 -4.868 1.00 96.25 109 LYS A O 1
ATOM 873 N N . VAL A 1 1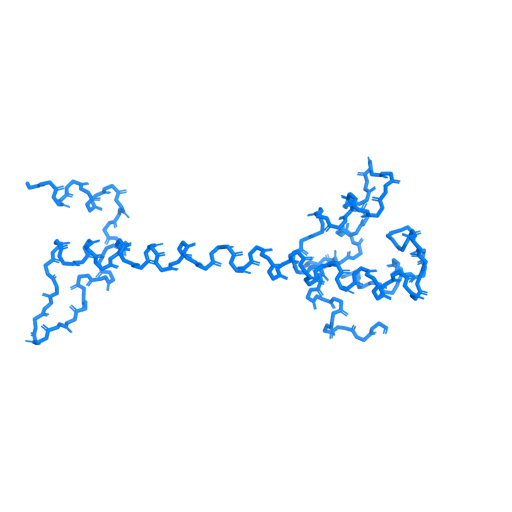10 ? 9.976 -7.261 -7.085 1.00 97.38 110 VAL A N 1
ATOM 874 C CA . VAL A 1 110 ? 9.946 -5.790 -7.050 1.00 97.38 110 VAL A CA 1
ATOM 875 C C . VAL A 1 110 ? 8.522 -5.274 -6.848 1.00 97.38 110 VAL A C 1
ATOM 877 O O . VAL A 1 110 ? 8.312 -4.337 -6.088 1.00 97.38 110 VAL A O 1
ATOM 880 N N . ILE A 1 111 ? 7.531 -5.900 -7.496 1.00 96.56 111 ILE A N 1
ATOM 881 C CA . ILE A 1 111 ? 6.111 -5.515 -7.404 1.00 96.56 111 ILE A CA 1
ATOM 882 C C . ILE A 1 111 ? 5.616 -5.337 -5.951 1.00 96.56 111 ILE A C 1
ATOM 884 O O . ILE A 1 111 ? 4.999 -4.304 -5.675 1.00 96.56 111 ILE A O 1
ATOM 888 N N . PRO A 1 112 ? 5.840 -6.282 -5.012 1.00 95.19 112 PRO A N 1
ATOM 889 C CA . PRO A 1 112 ? 5.360 -6.132 -3.638 1.00 95.19 112 PRO A CA 1
ATOM 890 C C . PRO A 1 112 ? 6.093 -5.043 -2.839 1.00 95.19 112 PRO A C 1
ATOM 892 O O . PRO A 1 112 ? 5.486 -4.469 -1.937 1.00 95.19 112 PRO A O 1
ATOM 895 N N . GLU A 1 113 ? 7.342 -4.720 -3.188 1.00 96.44 113 GLU A N 1
ATOM 896 C CA . GLU A 1 113 ? 8.160 -3.697 -2.511 1.00 96.44 113 GLU A CA 1
ATOM 897 C C . GLU A 1 113 ? 7.747 -2.261 -2.884 1.00 96.44 113 GLU A C 1
ATOM 899 O O . GLU A 1 113 ? 8.032 -1.305 -2.161 1.00 96.44 113 GLU A O 1
ATOM 904 N N . LEU A 1 114 ? 7.046 -2.091 -4.008 1.00 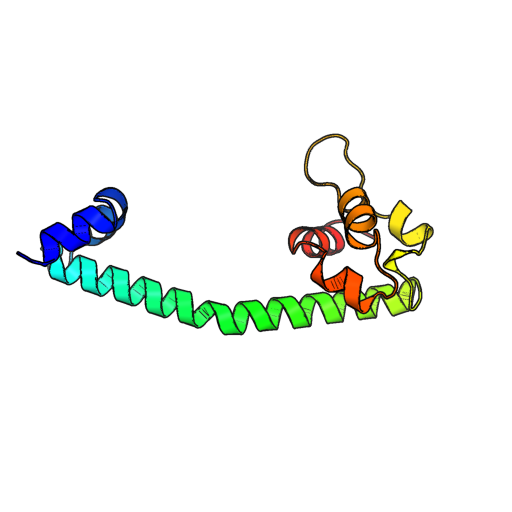96.31 114 LEU A N 1
ATOM 905 C CA . LEU A 1 114 ? 6.539 -0.796 -4.456 1.00 96.31 114 LEU A CA 1
ATOM 906 C C . LEU A 1 114 ? 5.291 -0.391 -3.667 1.00 96.31 114 LEU A C 1
ATOM 908 O O . LEU A 1 114 ? 4.273 -1.088 -3.678 1.00 96.31 114 LEU A O 1
ATOM 912 N N . LYS A 1 115 ? 5.335 0.789 -3.041 1.00 93.56 115 LYS A N 1
ATOM 913 C CA . LYS A 1 115 ? 4.220 1.341 -2.252 1.00 93.56 115 LYS A CA 1
ATOM 914 C C . LYS A 1 115 ? 3.000 1.600 -3.130 1.00 93.56 115 LYS A C 1
ATOM 916 O O . LYS A 1 115 ? 3.136 1.940 -4.299 1.00 93.56 115 LYS A O 1
ATOM 921 N N . PHE A 1 116 ? 1.794 1.563 -2.559 1.00 91.31 116 PHE A N 1
ATOM 922 C CA . PHE A 1 116 ? 0.562 1.835 -3.319 1.00 91.31 116 PHE A CA 1
ATOM 923 C C . PHE A 1 116 ? 0.589 3.181 -4.075 1.00 91.31 116 PHE A C 1
ATOM 925 O O . PHE A 1 116 ? 0.174 3.251 -5.229 1.00 91.31 116 PHE A O 1
ATOM 932 N N . VAL A 1 117 ? 1.180 4.220 -3.474 1.00 92.38 117 VAL A N 1
ATOM 933 C CA . VAL A 1 117 ? 1.359 5.544 -4.099 1.00 92.38 117 VAL A CA 1
ATOM 934 C C . VAL A 1 117 ? 2.210 5.515 -5.384 1.00 92.38 117 VAL A C 1
ATOM 936 O O . VAL A 1 117 ? 2.014 6.358 -6.254 1.00 92.38 117 VAL A O 1
ATOM 939 N N . PHE A 1 118 ? 3.106 4.534 -5.565 1.00 95.12 118 PHE A N 1
ATOM 940 C CA . PHE A 1 118 ? 3.831 4.333 -6.828 1.00 95.12 118 PHE A CA 1
ATOM 941 C C . PHE A 1 118 ? 2.854 4.098 -7.981 1.00 95.12 118 PHE A C 1
ATOM 943 O O . PHE A 1 118 ? 2.890 4.772 -9.010 1.00 95.12 118 PHE A O 1
ATOM 950 N N . TRP A 1 119 ? 1.951 3.144 -7.765 1.00 92.81 119 TRP A N 1
ATOM 951 C CA . TRP A 1 119 ? 0.985 2.679 -8.749 1.00 92.81 119 TRP A CA 1
ATOM 952 C C . TRP A 1 119 ? -0.098 3.728 -9.022 1.00 92.81 119 TRP A C 1
ATOM 954 O O . TRP A 1 119 ? -0.515 3.895 -10.164 1.00 92.81 119 TRP A O 1
ATOM 964 N N . GLU A 1 120 ? -0.497 4.491 -8.001 1.00 89.62 120 GLU A N 1
ATOM 965 C CA . GLU A 1 120 ? -1.387 5.650 -8.153 1.00 89.62 120 GLU A CA 1
ATOM 966 C C . GLU A 1 120 ? -0.760 6.737 -9.047 1.00 89.62 120 GLU A C 1
ATOM 968 O O . GLU A 1 120 ? -1.406 7.261 -9.957 1.00 89.62 120 GLU A O 1
ATOM 973 N N . LYS A 1 121 ? 0.527 7.050 -8.842 1.00 88.31 121 LYS A N 1
ATOM 974 C CA . LYS A 1 12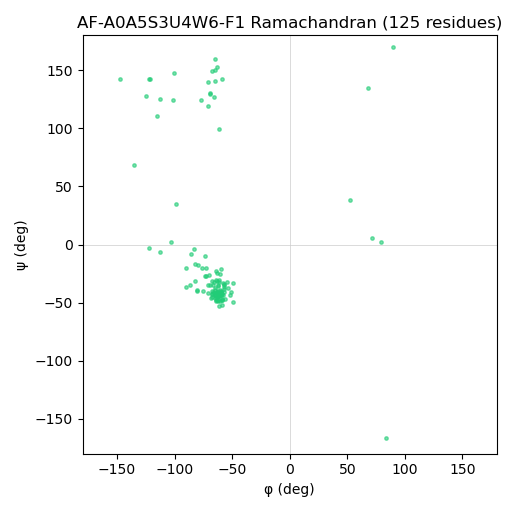1 ? 1.235 8.074 -9.627 1.00 88.31 121 LYS A CA 1
ATOM 975 C C . LYS A 1 121 ? 1.435 7.694 -11.089 1.00 88.31 121 LYS A C 1
ATOM 977 O O . LYS A 1 121 ? 1.385 8.577 -11.939 1.00 88.31 121 LYS A O 1
ATOM 982 N N . LEU A 1 122 ? 1.591 6.406 -11.390 1.00 86.56 122 LEU A N 1
ATOM 983 C CA . LEU A 1 122 ? 1.665 5.912 -12.768 1.00 86.56 122 LEU A CA 1
ATOM 984 C C . LEU A 1 122 ? 0.395 6.178 -13.584 1.00 86.56 122 LEU A C 1
ATOM 986 O O . LEU A 1 122 ? 0.481 6.340 -14.796 1.00 86.56 122 LEU A O 1
ATOM 990 N N . HIS A 1 123 ? -0.772 6.206 -12.941 1.00 71.88 123 HIS A N 1
ATOM 991 C CA . HIS A 1 123 ? -2.038 6.485 -13.617 1.00 71.88 123 HIS A CA 1
ATOM 992 C C . HIS A 1 123 ? -2.257 7.987 -13.845 1.00 71.88 123 HIS A C 1
ATOM 994 O O . HIS A 1 123 ? -2.769 8.401 -14.883 1.00 71.88 123 HIS A O 1
ATOM 1000 N N . ASN A 1 124 ? -1.881 8.807 -12.862 1.00 64.50 124 ASN A N 1
ATOM 1001 C CA . ASN A 1 124 ? -2.213 10.232 -12.847 1.00 64.50 124 ASN A CA 1
ATOM 1002 C C . ASN A 1 124 ? -1.265 11.097 -13.689 1.00 64.50 124 ASN A C 1
ATOM 1004 O O . ASN A 1 124 ? -1.605 12.231 -14.027 1.00 64.50 124 ASN A O 1
ATOM 1008 N N . GLU A 1 125 ? -0.095 10.577 -14.052 1.00 56.44 125 GLU A N 1
ATOM 1009 C CA . GLU A 1 125 ? 0.865 11.272 -14.901 1.00 56.44 125 GLU A CA 1
ATOM 1010 C C . GLU A 1 125 ? 0.966 10.545 -16.243 1.00 56.44 125 GLU A C 1
ATOM 1012 O O . GLU A 1 125 ? 1.172 9.338 -16.291 1.00 56.44 125 GLU A O 1
ATOM 1017 N N . LYS A 1 126 ? 0.747 11.268 -17.349 1.00 44.69 126 LYS A N 1
ATOM 1018 C CA . LYS A 1 126 ? 0.731 10.702 -18.706 1.00 44.69 126 LYS A CA 1
ATOM 1019 C C . LYS A 1 126 ? 2.104 10.089 -19.043 1.00 44.69 126 LYS A C 1
ATOM 1021 O O . LYS A 1 126 ? 3.017 10.830 -19.403 1.00 44.69 126 LYS A O 1
ATOM 1026 N N . VAL A 1 127 ? 2.234 8.763 -18.922 1.00 43.31 127 VAL A N 1
ATOM 1027 C CA . VAL A 1 127 ? 3.378 7.941 -19.389 1.00 43.31 127 VAL A CA 1
ATOM 1028 C C . VAL A 1 127 ? 3.225 7.541 -20.857 1.00 43.31 127 VAL A C 1
ATOM 1030 O O . VAL A 1 127 ? 2.086 7.264 -21.285 1.00 43.31 127 VAL A O 1
#

Mean predicted aligned error: 6.07 Å

Foldseek 3Di:
DVLVVVCVVVDVVLLVVQQCDDDPNHGDDSVRSVVVSVVVVVVVVVVPVVVVVCLVVLLVVVLVVQCVVQNQVSLPRPVNLVVWDDDPDDDGLSVQSVVLCVVPDGPVSSSVSRDPVSSVRVVVDDD

Nearest PDB structures (foldseek):
  2h94-assembly1_A  TM=2.747E-01  e=7.391E+00  Homo sapiens
  2hko-assembly1_A  TM=2.847E-01  e=6.593E+00  Homo sapiens

pLDDT: mean 91.22, std 9.33, range [43.31, 98.0]